Protein AF-A0A7K2MM65-F1 (afdb_monomer_lite)

Structure (mmCIF, N/CA/C/O backbone):
data_AF-A0A7K2MM65-F1
#
_entry.id   AF-A0A7K2MM65-F1
#
loop_
_atom_site.group_PDB
_atom_site.id
_atom_site.type_symbol
_atom_site.label_atom_id
_atom_site.label_alt_id
_atom_site.label_comp_id
_atom_site.label_asym_id
_atom_site.label_entity_id
_atom_site.label_seq_id
_atom_site.pdbx_PDB_ins_code
_atom_site.Cartn_x
_atom_site.Cartn_y
_atom_site.Cartn_z
_atom_site.occupancy
_atom_site.B_iso_or_equiv
_atom_site.auth_seq_id
_atom_site.auth_comp_id
_atom_site.auth_asym_id
_atom_site.auth_atom_id
_atom_site.pdbx_PDB_model_num
ATOM 1 N N . MET A 1 1 ? 9.317 -2.464 64.542 1.00 51.47 1 MET A N 1
ATOM 2 C CA . MET A 1 1 ? 9.585 -3.055 63.211 1.00 51.47 1 MET A CA 1
ATOM 3 C C . MET A 1 1 ? 9.311 -2.009 62.137 1.00 51.47 1 MET A C 1
ATOM 5 O O . MET A 1 1 ? 8.205 -1.479 62.138 1.00 51.47 1 MET A O 1
ATOM 9 N N . PRO A 1 2 ? 10.275 -1.658 61.267 1.00 50.19 2 PRO A N 1
ATOM 10 C CA . PRO A 1 2 ? 10.047 -0.695 60.193 1.00 50.19 2 PRO A CA 1
ATOM 11 C C . PRO A 1 2 ? 9.268 -1.347 59.040 1.00 50.19 2 PRO A C 1
ATOM 13 O O . PRO A 1 2 ? 9.563 -2.468 58.636 1.00 50.19 2 PRO A O 1
ATOM 16 N N . LYS A 1 3 ? 8.258 -0.642 58.522 1.00 58.25 3 LYS A N 1
ATOM 17 C CA . LYS A 1 3 ? 7.436 -1.057 57.375 1.00 58.25 3 LYS A CA 1
ATOM 18 C C . LYS A 1 3 ? 8.288 -1.010 56.086 1.00 58.25 3 LYS A C 1
ATOM 20 O O . LYS A 1 3 ? 8.931 0.020 55.867 1.00 58.25 3 LYS A O 1
ATOM 25 N N . PRO A 1 4 ? 8.304 -2.046 55.224 1.00 59.12 4 PRO A N 1
ATOM 26 C CA . PRO A 1 4 ? 9.004 -1.972 53.943 1.00 59.12 4 PRO A CA 1
ATOM 27 C C . PRO A 1 4 ? 8.341 -0.910 53.061 1.00 59.12 4 PRO A C 1
ATOM 29 O O . PRO A 1 4 ? 7.126 -0.934 52.861 1.00 59.12 4 PRO A O 1
ATOM 32 N N . ARG A 1 5 ? 9.128 0.044 52.557 1.00 66.06 5 ARG A N 1
ATOM 33 C CA . ARG A 1 5 ? 8.670 1.004 51.547 1.00 66.06 5 ARG A CA 1
ATOM 34 C C . ARG A 1 5 ? 8.561 0.272 50.204 1.00 66.06 5 ARG A C 1
ATOM 36 O O . ARG A 1 5 ? 9.489 -0.469 49.878 1.00 66.06 5 ARG A O 1
ATOM 43 N N . PRO A 1 6 ? 7.491 0.466 49.416 1.00 59.31 6 PRO A N 1
ATOM 44 C CA . PRO A 1 6 ? 7.462 -0.040 48.055 1.00 59.31 6 PRO A CA 1
ATOM 45 C C . PRO A 1 6 ? 8.518 0.726 47.257 1.00 59.31 6 PRO A C 1
ATOM 47 O O . PRO A 1 6 ? 8.407 1.934 47.045 1.00 59.31 6 PRO A O 1
ATOM 50 N N . VAL A 1 7 ? 9.584 0.032 46.866 1.00 59.06 7 VAL A N 1
ATOM 51 C CA . VAL A 1 7 ? 10.464 0.509 45.805 1.00 59.06 7 VAL A CA 1
ATOM 52 C C . VAL A 1 7 ? 9.610 0.601 44.548 1.00 59.06 7 VAL A C 1
ATOM 54 O O . VAL A 1 7 ? 9.046 -0.392 44.096 1.00 59.06 7 VAL A O 1
ATOM 57 N N . SER A 1 8 ? 9.468 1.822 44.035 1.00 57.78 8 SER A N 1
ATOM 58 C CA . SER A 1 8 ? 9.001 2.062 42.677 1.00 57.78 8 SER A CA 1
ATOM 59 C C . SER A 1 8 ? 9.978 1.340 41.758 1.00 57.78 8 SER A C 1
ATOM 61 O O . SER A 1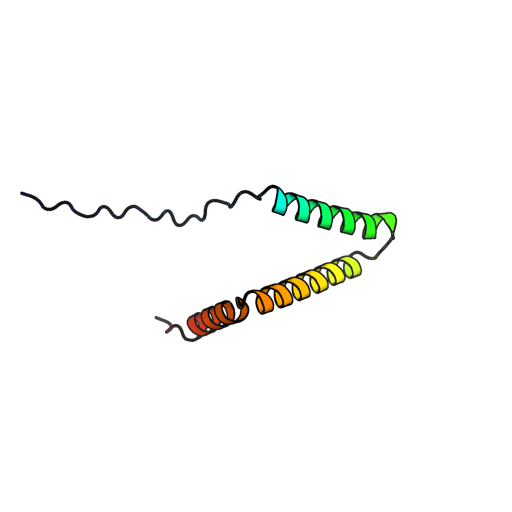 8 ? 11.079 1.828 41.498 1.00 57.78 8 SER A O 1
ATOM 63 N N . CYS A 1 9 ? 9.627 0.117 41.363 1.00 62.38 9 CYS A N 1
ATOM 64 C CA . CYS A 1 9 ? 10.259 -0.542 40.241 1.00 62.38 9 CYS A CA 1
ATOM 65 C C . CYS A 1 9 ? 10.015 0.390 39.063 1.00 62.38 9 CYS A C 1
ATOM 67 O O . CYS A 1 9 ? 8.889 0.475 38.581 1.00 62.38 9 CYS A O 1
ATOM 69 N N . VAL A 1 10 ? 11.045 1.150 38.693 1.00 56.25 10 VAL A N 1
ATOM 70 C CA . VAL A 1 10 ? 11.073 1.981 37.496 1.00 56.25 10 VAL A CA 1
ATOM 71 C C . VAL A 1 10 ? 10.483 1.157 36.356 1.00 56.25 10 VAL A C 1
ATOM 73 O O . VAL A 1 10 ? 11.083 0.189 35.886 1.00 56.25 10 VAL A O 1
ATOM 76 N N . GLU A 1 11 ? 9.268 1.525 35.959 1.00 55.81 11 GLU A N 1
ATOM 77 C CA . GLU A 1 11 ? 8.720 1.213 34.653 1.00 55.81 11 GLU A CA 1
ATOM 78 C C . GLU A 1 11 ? 9.712 1.838 33.672 1.00 55.81 11 GLU A C 1
ATOM 80 O O . GLU A 1 11 ? 9.745 3.057 33.488 1.00 55.81 11 GLU A O 1
ATOM 85 N N . ASN A 1 12 ? 10.615 1.018 33.131 1.00 52.47 12 ASN A N 1
ATOM 86 C CA . ASN A 1 12 ? 11.500 1.426 32.053 1.00 52.47 12 ASN A CA 1
ATOM 87 C C . ASN A 1 12 ? 10.607 1.726 30.847 1.00 52.47 12 ASN A C 1
ATOM 89 O O . ASN A 1 12 ? 10.309 0.854 30.035 1.00 52.47 12 ASN A O 1
ATOM 93 N N . GLY A 1 13 ? 10.161 2.978 30.759 1.00 56.69 13 GLY A N 1
ATOM 94 C CA . GLY A 1 13 ? 9.412 3.566 29.655 1.00 56.69 13 GLY A CA 1
ATOM 95 C C . GLY A 1 13 ? 10.248 3.721 28.386 1.00 56.69 13 GLY A C 1
ATOM 96 O O . GLY A 1 13 ? 10.159 4.737 27.706 1.00 56.69 13 GLY A O 1
ATOM 97 N N . SER A 1 14 ? 11.063 2.725 28.049 1.00 53.25 14 SER A N 1
ATOM 98 C CA . SER A 1 14 ? 11.562 2.528 26.700 1.00 53.25 14 SER A CA 1
ATOM 99 C C . SER A 1 14 ? 10.914 1.252 26.184 1.00 53.25 14 SER A C 1
ATOM 101 O O . SER A 1 14 ? 11.263 0.141 26.577 1.00 53.25 14 SER A O 1
ATOM 103 N N . GLN A 1 15 ? 9.904 1.413 25.324 1.00 58.53 15 GLN A N 1
ATOM 104 C CA . GLN A 1 15 ? 9.400 0.315 24.505 1.00 58.53 15 GLN A CA 1
ATOM 105 C C . GLN A 1 15 ? 10.614 -0.336 23.839 1.00 58.53 15 GLN A C 1
ATOM 107 O O . GLN A 1 15 ? 11.215 0.249 22.939 1.00 58.53 15 GLN A O 1
ATOM 112 N N . SER A 1 16 ? 11.021 -1.509 24.334 1.00 60.22 16 SER A N 1
ATOM 113 C CA . SER A 1 16 ? 12.100 -2.284 23.729 1.00 60.22 16 SER A CA 1
ATOM 114 C C . SER A 1 16 ? 11.802 -2.387 22.233 1.00 60.22 16 SER A C 1
ATOM 116 O O . SER A 1 16 ? 10.655 -2.712 21.896 1.00 60.22 16 SER A O 1
ATOM 118 N N . PRO A 1 17 ? 12.754 -2.054 21.338 1.00 62.22 17 PRO A N 1
ATOM 119 C CA . PRO A 1 17 ? 12.508 -2.073 19.907 1.00 62.22 17 PRO A CA 1
ATOM 120 C C . PRO A 1 17 ? 12.020 -3.471 19.553 1.00 62.22 17 PRO A C 1
ATOM 122 O O . PRO A 1 17 ? 12.758 -4.453 19.666 1.00 62.22 17 PRO A O 1
ATOM 125 N N . ARG A 1 18 ? 10.729 -3.563 19.218 1.00 69.50 18 ARG A N 1
ATOM 126 C CA . ARG A 1 18 ? 10.057 -4.823 18.926 1.00 69.50 18 ARG A CA 1
ATOM 127 C C . ARG A 1 18 ? 10.797 -5.407 17.731 1.00 69.50 18 ARG A C 1
ATOM 129 O O . ARG A 1 18 ? 10.715 -4.867 16.631 1.00 69.50 18 ARG A O 1
ATOM 136 N N . ARG A 1 19 ? 11.623 -6.429 17.972 1.00 74.12 19 ARG A N 1
ATOM 137 C CA . ARG A 1 19 ? 12.368 -7.081 16.896 1.00 74.12 19 ARG A CA 1
ATOM 138 C C . ARG A 1 19 ? 11.340 -7.596 15.900 1.00 74.12 19 ARG A C 1
ATOM 140 O O . ARG A 1 19 ? 10.413 -8.294 16.304 1.00 74.12 19 ARG A O 1
ATOM 147 N N . LEU A 1 20 ? 11.512 -7.209 14.638 1.00 74.62 20 LEU A N 1
ATOM 148 C CA . LEU A 1 20 ? 10.696 -7.683 13.527 1.00 74.62 20 LEU A CA 1
ATOM 149 C C . LEU A 1 20 ? 10.588 -9.204 13.602 1.00 74.62 20 LEU A C 1
ATOM 151 O O . LEU A 1 20 ? 11.602 -9.907 13.591 1.00 74.62 20 LEU A O 1
ATOM 155 N N . GLY A 1 21 ? 9.359 -9.702 13.712 1.00 85.38 21 GLY A N 1
ATOM 156 C CA . GLY A 1 21 ? 9.113 -11.135 13.630 1.00 85.38 21 GLY A CA 1
ATOM 157 C C . GLY A 1 21 ? 9.437 -11.648 12.225 1.00 85.38 21 GLY A C 1
ATOM 158 O O . GLY A 1 21 ? 9.353 -10.899 11.253 1.00 85.38 21 GLY A O 1
ATOM 159 N N . GLY A 1 22 ? 9.758 -12.939 12.085 1.00 86.81 22 GLY A N 1
ATOM 160 C CA . GLY A 1 22 ? 10.053 -13.529 10.770 1.00 86.81 22 GLY A CA 1
ATOM 161 C C . GLY A 1 22 ? 8.926 -13.309 9.753 1.00 86.81 22 GLY A C 1
ATOM 162 O O . GLY A 1 22 ? 9.188 -12.945 8.612 1.00 86.81 22 GLY A O 1
ATOM 163 N N . ALA A 1 23 ? 7.668 -13.426 10.188 1.00 84.94 23 ALA A N 1
ATOM 164 C CA . ALA A 1 23 ? 6.506 -13.155 9.342 1.00 84.94 23 ALA A CA 1
ATOM 165 C C . ALA A 1 23 ? 6.424 -11.684 8.893 1.00 84.94 23 ALA A C 1
ATOM 167 O O . ALA A 1 23 ? 6.177 -11.417 7.720 1.00 84.94 23 ALA A O 1
ATOM 168 N N . GLU A 1 24 ? 6.675 -10.732 9.797 1.00 84.81 24 GLU A N 1
ATOM 169 C CA . GLU A 1 24 ? 6.666 -9.300 9.468 1.00 84.81 24 GLU A CA 1
ATOM 170 C C . GLU A 1 24 ? 7.781 -8.966 8.465 1.00 84.81 24 GLU A C 1
ATOM 172 O O . GLU A 1 24 ? 7.548 -8.259 7.485 1.00 84.81 24 GLU A O 1
ATOM 177 N N . ALA A 1 25 ? 8.974 -9.536 8.660 1.00 90.00 25 ALA A N 1
ATOM 178 C CA . ALA A 1 25 ? 10.103 -9.357 7.753 1.00 90.00 25 ALA A CA 1
ATOM 179 C C . ALA A 1 25 ? 9.804 -9.892 6.343 1.00 90.00 25 ALA A C 1
ATOM 181 O O . ALA A 1 25 ? 10.085 -9.210 5.360 1.00 90.00 25 ALA A O 1
ATOM 182 N N . ILE A 1 26 ? 9.191 -11.076 6.234 1.00 91.81 26 ILE A N 1
ATOM 183 C CA . ILE A 1 26 ? 8.814 -11.667 4.941 1.00 91.81 26 ILE A CA 1
ATOM 184 C C . ILE A 1 26 ? 7.855 -10.748 4.182 1.00 91.81 26 ILE A C 1
ATOM 186 O O . ILE A 1 26 ? 8.070 -10.492 3.000 1.00 91.81 26 ILE A O 1
ATOM 190 N N . VAL A 1 27 ? 6.830 -10.211 4.851 1.00 88.81 27 VAL A N 1
ATOM 191 C CA . VAL A 1 27 ? 5.861 -9.307 4.212 1.00 88.81 27 VAL A CA 1
ATOM 192 C C . VAL A 1 27 ? 6.561 -8.069 3.655 1.00 88.81 27 VAL A C 1
ATOM 194 O O . VAL A 1 27 ? 6.332 -7.706 2.503 1.00 88.81 27 VAL A O 1
ATOM 197 N N . ILE A 1 28 ? 7.460 -7.457 4.431 1.00 88.94 28 ILE A N 1
ATOM 198 C CA . ILE A 1 28 ? 8.224 -6.284 3.986 1.00 88.94 28 ILE A CA 1
ATOM 199 C C . ILE A 1 28 ? 9.085 -6.626 2.765 1.00 88.94 28 ILE A C 1
ATOM 201 O O . ILE A 1 28 ? 9.057 -5.894 1.777 1.00 88.94 28 ILE A O 1
ATOM 205 N N . ILE A 1 29 ? 9.807 -7.750 2.802 1.00 92.69 29 ILE A N 1
ATOM 206 C CA . ILE A 1 29 ? 10.656 -8.193 1.688 1.00 92.69 29 ILE A CA 1
ATOM 207 C C . ILE A 1 29 ? 9.820 -8.396 0.422 1.00 92.69 29 ILE A C 1
ATOM 209 O O . ILE A 1 29 ? 10.202 -7.909 -0.639 1.00 92.69 29 ILE A O 1
ATOM 213 N N . VAL A 1 30 ? 8.671 -9.067 0.524 1.00 94.06 30 VAL A N 1
ATOM 214 C CA . VAL A 1 30 ? 7.785 -9.318 -0.621 1.00 94.06 30 VAL A CA 1
ATOM 215 C C . VAL A 1 30 ? 7.258 -8.006 -1.202 1.00 94.06 30 VAL A C 1
ATOM 217 O O . VAL A 1 30 ? 7.324 -7.812 -2.413 1.00 94.06 30 VAL A O 1
ATOM 220 N N . VAL A 1 31 ? 6.798 -7.075 -0.361 1.00 92.31 31 VAL A N 1
ATOM 221 C CA . VAL A 1 31 ? 6.311 -5.762 -0.815 1.00 92.31 31 VAL A CA 1
ATOM 222 C C . VAL A 1 31 ? 7.413 -4.994 -1.547 1.00 92.31 31 VAL A C 1
ATOM 224 O O . VAL A 1 31 ? 7.169 -4.466 -2.633 1.00 92.31 31 VAL A O 1
ATOM 227 N N . ILE A 1 32 ? 8.632 -4.967 -1.001 1.00 93.31 32 ILE A N 1
ATOM 228 C CA . ILE A 1 32 ? 9.775 -4.292 -1.630 1.00 93.31 32 ILE A CA 1
ATOM 229 C C . ILE A 1 32 ? 10.137 -4.966 -2.956 1.00 93.31 32 ILE A C 1
ATOM 231 O O . ILE A 1 32 ? 10.291 -4.274 -3.959 1.00 93.31 32 ILE A O 1
ATOM 235 N N . ALA A 1 33 ? 10.232 -6.296 -2.989 1.00 96.12 33 ALA A N 1
ATOM 236 C CA . ALA A 1 33 ? 10.607 -7.046 -4.184 1.00 96.12 33 ALA A CA 1
ATOM 237 C C . ALA A 1 33 ? 9.592 -6.861 -5.322 1.00 96.12 33 ALA A C 1
ATOM 239 O O . ALA A 1 33 ? 9.980 -6.597 -6.458 1.00 96.12 33 ALA A O 1
ATOM 240 N N . VAL A 1 34 ? 8.292 -6.930 -5.017 1.00 93.56 34 VAL A N 1
ATOM 241 C CA . VAL A 1 34 ? 7.221 -6.707 -6.001 1.00 93.56 34 VAL A CA 1
ATOM 242 C C . VAL A 1 34 ? 7.238 -5.263 -6.505 1.00 93.56 34 VAL A C 1
ATOM 244 O O . VAL A 1 34 ? 7.146 -5.035 -7.710 1.00 93.56 34 VAL A O 1
ATOM 247 N N . SER A 1 35 ? 7.421 -4.286 -5.613 1.00 91.00 35 SER A N 1
ATOM 248 C CA . SER A 1 35 ? 7.522 -2.869 -5.993 1.00 91.00 35 SER A CA 1
ATOM 249 C C . SER A 1 35 ? 8.727 -2.614 -6.898 1.00 91.00 35 SER A C 1
ATOM 251 O O . SER A 1 35 ? 8.605 -1.954 -7.927 1.00 91.00 35 SER A O 1
ATOM 253 N N . ALA A 1 36 ? 9.884 -3.177 -6.544 1.00 90.69 36 ALA A N 1
ATOM 254 C CA . ALA A 1 36 ? 11.103 -3.074 -7.334 1.00 90.69 36 ALA A CA 1
ATOM 255 C C . ALA A 1 36 ? 10.924 -3.713 -8.716 1.00 90.69 36 ALA A C 1
ATOM 257 O O . ALA A 1 36 ? 11.316 -3.112 -9.712 1.00 90.69 36 ALA A O 1
ATOM 258 N N . ALA A 1 37 ? 10.276 -4.878 -8.799 1.00 92.88 37 ALA A N 1
ATOM 259 C CA . ALA A 1 37 ? 9.969 -5.527 -10.070 1.00 92.88 37 ALA A CA 1
ATOM 260 C C . ALA A 1 37 ? 9.025 -4.679 -10.942 1.00 92.88 37 ALA A C 1
ATOM 262 O O . ALA A 1 37 ? 9.271 -4.522 -12.136 1.00 92.88 37 ALA A O 1
ATOM 263 N N . LEU A 1 38 ? 7.984 -4.076 -10.361 1.00 90.50 38 LEU A N 1
ATOM 264 C CA . LEU A 1 38 ? 7.069 -3.184 -11.084 1.00 90.50 38 LEU A CA 1
ATOM 265 C C . LEU A 1 38 ? 7.800 -1.977 -11.688 1.00 90.50 38 LEU A C 1
ATOM 267 O O . LEU A 1 38 ? 7.557 -1.622 -12.839 1.00 90.50 38 LEU A O 1
ATOM 271 N N . VAL A 1 39 ? 8.716 -1.363 -10.938 1.00 91.94 39 VAL A N 1
ATOM 272 C CA . VAL A 1 39 ? 9.476 -0.204 -11.426 1.00 91.94 39 VAL A CA 1
ATOM 273 C C . VAL A 1 39 ? 10.532 -0.624 -12.450 1.00 91.94 39 VAL A C 1
ATOM 275 O O . VAL A 1 39 ? 10.606 -0.047 -13.530 1.00 91.94 39 VAL A O 1
ATOM 278 N N . ALA A 1 40 ? 11.345 -1.632 -12.128 1.00 91.19 40 ALA A N 1
ATOM 279 C CA . ALA A 1 40 ? 12.519 -1.990 -12.920 1.00 91.19 40 ALA A CA 1
ATOM 280 C C . ALA A 1 40 ? 12.192 -2.834 -14.160 1.00 91.19 40 ALA A C 1
ATOM 282 O O . ALA A 1 40 ? 12.866 -2.700 -15.176 1.00 91.19 40 ALA A O 1
ATOM 283 N N . VAL A 1 41 ? 11.184 -3.709 -14.083 1.00 92.06 41 VAL A N 1
ATOM 284 C CA . VAL A 1 41 ? 10.847 -4.657 -15.159 1.00 92.06 41 VAL A CA 1
ATOM 285 C C . VAL A 1 41 ? 9.649 -4.172 -15.964 1.00 92.06 41 VAL A C 1
ATOM 287 O O . VAL A 1 41 ? 9.691 -4.190 -17.189 1.00 92.06 41 VAL A O 1
ATOM 290 N N . ALA A 1 42 ? 8.586 -3.714 -15.295 1.00 89.75 42 ALA A N 1
ATOM 291 C CA . ALA A 1 42 ? 7.386 -3.237 -15.985 1.00 89.75 42 ALA A CA 1
ATOM 292 C C . ALA A 1 42 ? 7.472 -1.757 -16.403 1.00 89.75 42 ALA A C 1
ATOM 294 O O . ALA A 1 42 ? 6.553 -1.254 -17.046 1.00 89.75 42 ALA A O 1
ATOM 295 N N . GLY A 1 43 ? 8.551 -1.051 -16.038 1.00 92.31 43 GLY A N 1
ATOM 296 C CA . GLY A 1 43 ? 8.754 0.360 -16.378 1.00 92.31 43 GLY A CA 1
ATOM 297 C C . GLY A 1 43 ? 7.711 1.292 -15.760 1.00 92.31 43 GLY A C 1
ATOM 298 O O . GLY A 1 43 ? 7.506 2.403 -16.249 1.00 92.31 43 GLY A O 1
ATOM 299 N N . MET A 1 44 ? 7.017 0.843 -14.709 1.00 93.31 44 MET A N 1
ATOM 300 C CA . MET A 1 44 ? 5.976 1.637 -14.067 1.00 93.31 44 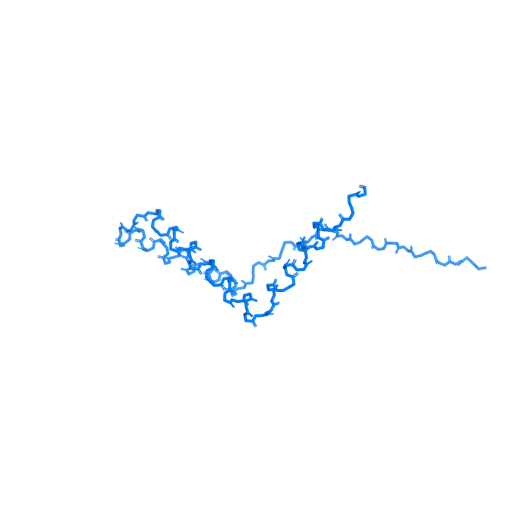MET A CA 1
ATOM 301 C C . MET A 1 44 ? 6.600 2.864 -13.391 1.00 93.31 44 MET A C 1
ATOM 303 O O . MET A 1 44 ? 7.591 2.730 -12.665 1.00 93.31 44 MET A O 1
ATOM 307 N N . PRO A 1 45 ? 6.014 4.062 -13.562 1.00 94.06 45 PRO A N 1
ATOM 308 C CA . PRO A 1 45 ? 6.523 5.254 -12.907 1.00 94.06 45 PRO A CA 1
ATOM 309 C C . PRO A 1 45 ? 6.412 5.112 -11.387 1.00 94.06 45 PRO A C 1
ATOM 311 O O . PRO A 1 45 ? 5.373 4.718 -10.852 1.00 94.06 45 PRO A O 1
ATOM 314 N N . LEU A 1 46 ? 7.486 5.482 -10.685 1.00 89.88 46 LEU A N 1
ATOM 315 C CA . LEU A 1 46 ? 7.614 5.318 -9.234 1.00 89.88 46 LEU A CA 1
ATOM 316 C C . LEU A 1 46 ? 6.438 5.933 -8.462 1.00 89.88 46 LEU A C 1
ATOM 318 O O . LEU A 1 46 ? 5.958 5.333 -7.505 1.00 89.88 46 LEU A O 1
ATOM 322 N N . LEU A 1 47 ? 5.945 7.098 -8.895 1.00 92.62 47 LEU A N 1
ATOM 323 C CA . LEU A 1 47 ? 4.800 7.760 -8.263 1.00 92.62 47 LEU A CA 1
ATOM 324 C C . LEU A 1 47 ? 3.518 6.927 -8.351 1.00 92.62 47 LEU A C 1
ATOM 326 O O . LEU A 1 47 ? 2.773 6.868 -7.379 1.00 92.62 47 LEU A O 1
ATOM 330 N N . VAL A 1 48 ? 3.282 6.239 -9.473 1.00 93.19 48 VAL A N 1
ATOM 331 C CA . VAL A 1 48 ? 2.116 5.357 -9.623 1.00 93.19 48 VAL A CA 1
ATOM 332 C C . VAL A 1 48 ? 2.245 4.153 -8.699 1.00 93.19 48 VAL A C 1
ATOM 334 O O . VAL A 1 48 ? 1.288 3.810 -8.012 1.00 93.19 48 VAL A O 1
ATOM 337 N N . VAL A 1 49 ? 3.433 3.547 -8.613 1.00 91.44 49 VAL A N 1
ATOM 338 C CA . VAL A 1 49 ? 3.684 2.433 -7.684 1.00 91.44 49 VAL A CA 1
ATOM 339 C C . VAL A 1 49 ? 3.489 2.885 -6.235 1.00 91.44 49 VAL A C 1
ATOM 341 O O . VAL A 1 49 ? 2.791 2.220 -5.474 1.00 91.44 49 VAL A O 1
ATOM 344 N N . LEU A 1 50 ? 4.015 4.053 -5.863 1.00 90.75 50 LEU A N 1
ATOM 345 C CA . LEU A 1 50 ? 3.843 4.616 -4.525 1.00 90.75 50 LEU A CA 1
ATOM 346 C C . LEU A 1 50 ? 2.368 4.890 -4.205 1.00 90.75 50 LEU A C 1
ATOM 348 O O . LEU A 1 50 ? 1.911 4.586 -3.105 1.00 90.75 50 LEU A O 1
ATOM 352 N N . GLN A 1 51 ? 1.612 5.415 -5.168 1.00 93.62 51 GLN A N 1
ATOM 353 C CA . GLN A 1 51 ? 0.185 5.678 -5.011 1.00 93.62 51 GLN A CA 1
ATOM 354 C C . GLN A 1 51 ? -0.625 4.385 -4.863 1.00 93.62 51 GLN A C 1
ATOM 356 O O . GLN A 1 51 ? -1.541 4.333 -4.042 1.00 93.62 51 GLN A O 1
ATOM 361 N N . LEU A 1 52 ? -0.252 3.322 -5.583 1.00 91.50 52 LEU A N 1
ATOM 362 C CA . LEU A 1 52 ? -0.837 1.991 -5.414 1.00 91.50 52 LEU A CA 1
ATOM 363 C C . LEU A 1 52 ? -0.534 1.402 -4.034 1.00 91.50 52 LEU A C 1
ATOM 365 O O . LEU A 1 52 ? -1.453 0.902 -3.391 1.00 91.50 52 LEU A O 1
ATOM 369 N N . LEU A 1 53 ? 0.710 1.493 -3.544 1.00 92.44 53 LEU A N 1
ATOM 370 C CA . LEU A 1 53 ? 1.045 1.038 -2.189 1.00 92.44 53 LEU A CA 1
ATOM 371 C C . LEU A 1 53 ? 0.288 1.825 -1.123 1.00 92.44 53 LEU A C 1
ATOM 373 O O . LEU A 1 53 ? -0.236 1.229 -0.184 1.00 92.44 53 LEU A O 1
ATOM 377 N N . ALA A 1 54 ? 0.220 3.149 -1.266 1.00 92.00 54 ALA A N 1
ATOM 378 C CA . ALA A 1 54 ? -0.502 4.005 -0.336 1.00 92.00 54 ALA A CA 1
ATOM 379 C C . ALA A 1 54 ? -1.995 3.649 -0.314 1.00 92.00 54 ALA A C 1
ATOM 381 O O . ALA A 1 54 ? -2.560 3.445 0.759 1.00 92.00 54 ALA A O 1
ATOM 382 N N . GLY A 1 55 ? -2.613 3.501 -1.490 1.00 93.12 55 GLY A N 1
ATOM 383 C CA . GLY A 1 55 ? -4.008 3.090 -1.624 1.00 93.12 55 GLY A CA 1
ATOM 384 C C . GLY A 1 55 ? -4.264 1.715 -1.013 1.00 93.12 55 GLY A C 1
ATOM 385 O O . GLY A 1 55 ? -5.109 1.585 -0.132 1.00 93.12 55 GLY A O 1
ATOM 386 N N . ALA A 1 56 ? -3.487 0.706 -1.410 1.00 91.88 56 ALA A N 1
ATOM 387 C CA . ALA A 1 56 ? -3.631 -0.660 -0.917 1.00 91.88 56 ALA A CA 1
ATOM 388 C C . ALA A 1 56 ? -3.417 -0.757 0.601 1.00 91.88 56 ALA A C 1
ATOM 390 O O . ALA A 1 56 ? -4.207 -1.395 1.296 1.00 91.88 56 ALA A O 1
ATOM 391 N N . GLY A 1 57 ? -2.386 -0.089 1.130 1.00 90.81 57 GLY A N 1
ATOM 392 C CA . GLY A 1 57 ? -2.098 -0.049 2.562 1.00 90.81 57 GLY A CA 1
ATOM 393 C C . GLY A 1 57 ? -3.216 0.618 3.364 1.00 90.81 57 GLY A C 1
ATOM 394 O O . GLY A 1 57 ? -3.625 0.097 4.401 1.00 90.81 57 GLY A O 1
ATOM 395 N N . LEU A 1 58 ? -3.764 1.729 2.863 1.00 93.25 58 LEU A N 1
ATOM 396 C CA . LEU A 1 58 ? -4.869 2.438 3.508 1.00 93.25 58 LEU A CA 1
ATOM 397 C C . LEU A 1 58 ? -6.153 1.602 3.475 1.00 93.25 58 LEU A C 1
ATOM 399 O O . LEU A 1 58 ? -6.800 1.438 4.508 1.00 93.25 58 LEU A O 1
ATOM 403 N N . THR A 1 59 ? -6.491 0.998 2.332 1.00 94.06 59 THR A N 1
ATOM 404 C CA . THR A 1 59 ? -7.637 0.085 2.226 1.00 94.06 59 THR A CA 1
ATOM 405 C C . THR A 1 59 ? -7.487 -1.105 3.170 1.00 94.06 59 THR A C 1
ATOM 407 O O . THR A 1 59 ? -8.425 -1.419 3.899 1.00 94.06 59 THR A O 1
ATOM 410 N N . ALA A 1 60 ? -6.308 -1.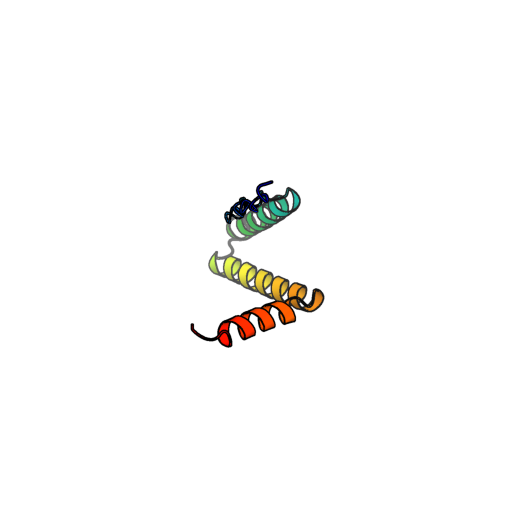731 3.227 1.00 89.38 60 ALA A N 1
ATOM 411 C CA . ALA A 1 60 ? -6.042 -2.832 4.146 1.00 89.38 60 ALA A CA 1
ATOM 412 C C . ALA A 1 60 ? -6.217 -2.402 5.611 1.00 89.38 60 ALA A C 1
ATOM 414 O O . ALA A 1 60 ? -6.894 -3.092 6.372 1.00 89.38 60 ALA A O 1
ATOM 415 N N . ALA A 1 61 ? -5.679 -1.242 5.999 1.00 88.12 61 ALA A N 1
ATOM 416 C CA . ALA A 1 61 ? -5.824 -0.711 7.352 1.00 88.12 61 ALA A CA 1
ATOM 417 C C . ALA A 1 61 ? -7.292 -0.446 7.720 1.00 88.12 61 ALA A C 1
ATOM 419 O O . ALA A 1 61 ? -7.723 -0.800 8.818 1.00 88.12 61 ALA A O 1
ATOM 420 N N . VAL A 1 62 ? -8.076 0.124 6.799 1.00 89.00 62 VAL A N 1
ATOM 421 C CA . VAL A 1 62 ? -9.513 0.360 6.995 1.00 89.00 62 VAL A CA 1
ATOM 422 C C . VAL A 1 62 ? -10.256 -0.962 7.156 1.00 89.00 62 VAL A C 1
ATOM 424 O O . VAL A 1 62 ? -10.990 -1.127 8.128 1.00 89.00 62 VAL A O 1
ATOM 427 N N . VAL A 1 63 ? -10.038 -1.923 6.257 1.00 91.75 63 VAL A N 1
ATOM 428 C CA . VAL A 1 63 ? -10.700 -3.233 6.304 1.00 91.75 63 VAL A CA 1
ATOM 429 C C . VAL A 1 63 ? -10.360 -3.964 7.601 1.00 91.75 63 VAL A C 1
ATOM 431 O O . VAL A 1 63 ? -11.263 -4.383 8.321 1.00 91.75 63 VAL A O 1
ATOM 434 N N . VAL A 1 64 ? -9.078 -4.057 7.961 1.00 87.81 64 VAL A N 1
ATOM 435 C CA . VAL A 1 64 ? -8.647 -4.688 9.217 1.00 87.81 64 VAL A CA 1
ATOM 436 C C . VAL A 1 64 ? -9.226 -3.948 10.420 1.00 87.81 64 VAL A C 1
ATOM 438 O O . VAL A 1 64 ? -9.711 -4.582 11.355 1.00 87.81 64 VAL A O 1
ATOM 441 N N . GLY A 1 65 ? -9.229 -2.616 10.411 1.00 85.44 65 GLY A N 1
ATOM 442 C CA . GLY A 1 65 ? -9.790 -1.805 11.487 1.00 85.44 65 GLY A CA 1
ATOM 443 C C . GLY A 1 65 ? -11.294 -2.017 11.682 1.00 85.44 65 GLY A C 1
ATOM 444 O O . GLY A 1 65 ? -11.750 -2.093 12.825 1.00 85.44 65 GLY A O 1
ATOM 445 N N . LEU A 1 66 ? -12.046 -2.149 10.584 1.00 86.75 66 LEU A N 1
ATOM 446 C CA . LEU A 1 66 ? -13.475 -2.467 10.596 1.00 86.75 66 LEU A CA 1
ATOM 447 C C . LEU A 1 66 ? -13.722 -3.887 11.117 1.00 86.75 66 LEU A C 1
ATOM 449 O O . LEU A 1 66 ? -14.536 -4.067 12.019 1.00 86.75 66 LEU A O 1
ATOM 453 N N . LEU A 1 67 ? -12.976 -4.876 10.616 1.00 88.00 67 LEU A N 1
ATOM 454 C CA . LEU A 1 67 ? -13.119 -6.282 11.011 1.00 88.00 67 LEU A CA 1
ATOM 455 C C . LEU A 1 67 ? -12.722 -6.537 12.473 1.00 88.00 67 LEU A C 1
ATOM 457 O O . LEU A 1 67 ? -13.331 -7.357 13.151 1.00 88.00 67 LEU A O 1
ATOM 461 N N . THR A 1 68 ? -11.714 -5.828 12.981 1.00 84.81 68 THR A N 1
ATOM 462 C CA . THR A 1 68 ? -11.211 -5.992 14.360 1.00 84.81 68 THR A CA 1
ATOM 463 C C . THR A 1 68 ? -11.909 -5.083 15.379 1.00 84.81 68 THR A C 1
ATOM 465 O O . THR A 1 68 ? -11.577 -5.105 16.571 1.00 84.81 68 THR A O 1
ATOM 468 N N . GLY A 1 69 ? -12.837 -4.227 14.928 1.00 73.56 69 GLY A N 1
ATOM 469 C CA . GLY A 1 69 ? -13.501 -3.214 15.756 1.00 73.56 69 GLY A CA 1
ATOM 470 C C . GLY A 1 69 ? -12.545 -2.180 16.375 1.00 73.56 69 GLY A C 1
ATOM 471 O O . GLY A 1 69 ? -12.933 -1.421 17.274 1.00 73.56 69 GLY A O 1
ATOM 472 N N . ALA A 1 70 ? -11.281 -2.155 15.935 1.00 69.88 70 ALA A N 1
ATOM 473 C CA . ALA A 1 70 ? -10.227 -1.287 16.449 1.00 69.88 70 ALA A CA 1
ATOM 474 C C . ALA A 1 70 ? -10.459 0.186 16.087 1.00 69.88 70 ALA A C 1
ATOM 476 O O . ALA A 1 70 ? -10.065 1.066 16.853 1.00 69.88 70 ALA A O 1
ATOM 477 N N . THR A 1 71 ? -11.185 0.461 15.001 1.00 66.25 71 THR A N 1
ATOM 478 C CA . THR A 1 71 ? -11.620 1.816 14.618 1.00 66.25 71 THR A CA 1
ATOM 479 C C . THR A 1 71 ? -12.366 2.515 15.752 1.00 66.25 71 THR A C 1
ATOM 481 O O . THR A 1 71 ? -12.064 3.662 16.074 1.00 66.25 71 THR A O 1
ATOM 484 N N . SER A 1 72 ? -13.253 1.806 16.460 1.00 65.31 72 SER A N 1
ATOM 485 C CA . SER A 1 72 ? -13.985 2.365 17.605 1.00 65.31 72 SER A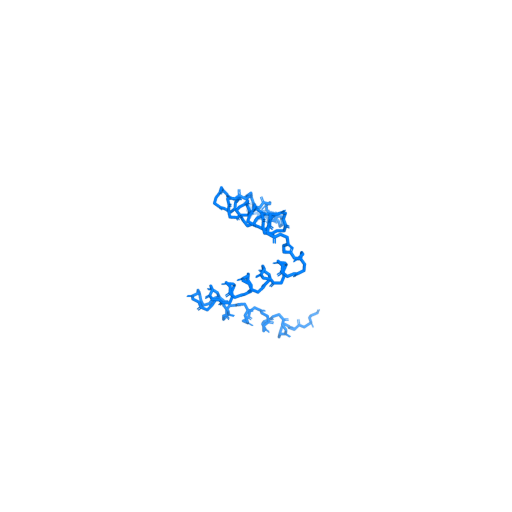 CA 1
ATOM 486 C C . SER A 1 72 ? -13.092 2.671 18.817 1.00 65.31 72 SER A C 1
ATOM 488 O O . SER A 1 72 ? -13.437 3.523 19.637 1.00 65.31 72 SER A O 1
ATOM 490 N N . ARG A 1 73 ? -11.958 1.969 18.963 1.00 66.00 73 ARG A N 1
ATOM 491 C CA . ARG A 1 73 ? -10.980 2.178 20.043 1.00 66.00 73 ARG A CA 1
ATOM 492 C C . ARG A 1 73 ? -10.067 3.354 19.732 1.00 66.00 73 ARG A C 1
ATOM 494 O O . ARG A 1 73 ? -9.832 4.174 20.610 1.00 66.00 73 ARG A O 1
ATOM 501 N N . TRP A 1 74 ? -9.622 3.467 18.484 1.00 69.62 74 TRP A N 1
ATOM 502 C CA . TRP A 1 74 ? -8.797 4.580 18.024 1.00 69.62 74 TRP A CA 1
ATOM 503 C C . TRP A 1 74 ? -9.575 5.897 18.046 1.00 69.62 74 TRP A C 1
ATOM 505 O O . TRP A 1 74 ? -9.112 6.883 18.607 1.00 69.62 74 TRP A O 1
ATOM 515 N N . MET A 1 75 ? -10.820 5.881 17.564 1.00 73.94 75 MET A N 1
ATOM 516 C CA . MET A 1 75 ? -11.699 7.049 17.607 1.00 73.94 75 MET A CA 1
ATOM 517 C C . MET A 1 75 ? -12.019 7.461 19.051 1.00 73.94 75 MET A C 1
ATOM 519 O O . MET A 1 75 ? -11.987 8.645 19.369 1.00 73.94 75 MET A O 1
ATOM 523 N N . ARG A 1 76 ? -12.224 6.495 19.963 1.00 74.31 76 ARG A N 1
ATOM 524 C CA . ARG A 1 76 ? -12.352 6.771 21.406 1.00 74.31 76 ARG A CA 1
ATOM 525 C C . ARG A 1 76 ? -11.071 7.321 22.029 1.00 74.31 76 ARG A C 1
ATOM 527 O O . ARG A 1 76 ? -11.169 8.174 22.902 1.00 74.31 76 ARG A O 1
ATOM 534 N N . ALA A 1 77 ? -9.897 6.854 21.612 1.00 78.75 77 ALA A N 1
ATOM 535 C CA . ALA A 1 77 ? -8.618 7.364 22.100 1.00 78.75 77 ALA A CA 1
ATOM 536 C C . ALA A 1 77 ? -8.388 8.813 21.652 1.00 78.75 77 ALA A C 1
ATOM 538 O O . ALA A 1 77 ? -8.040 9.651 22.476 1.00 78.75 77 ALA A O 1
ATOM 539 N N . VAL A 1 78 ? -8.671 9.126 20.385 1.00 81.44 78 VAL A N 1
ATOM 540 C CA . VAL A 1 78 ? -8.584 10.491 19.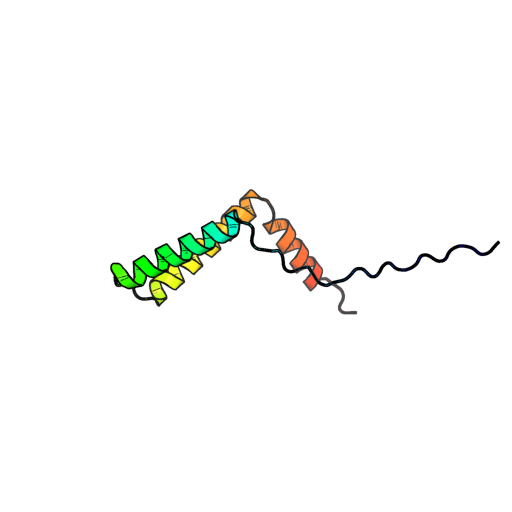845 1.00 81.44 78 VAL A CA 1
ATOM 541 C C . VAL A 1 78 ? -9.612 11.409 20.503 1.00 81.44 78 VAL A C 1
ATOM 543 O O . VAL A 1 78 ? -9.253 12.489 20.953 1.00 81.44 78 VAL A O 1
ATOM 546 N N . LEU A 1 79 ? -10.865 10.965 20.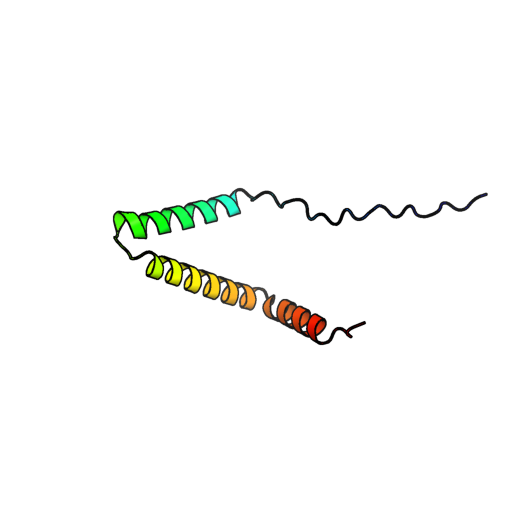651 1.00 82.44 79 LEU A N 1
ATOM 547 C CA . LEU A 1 79 ? -11.890 11.712 21.388 1.00 82.44 79 LEU A CA 1
ATOM 548 C C . LEU A 1 79 ? -11.466 11.965 22.836 1.00 82.44 79 LEU A C 1
ATOM 550 O O . LEU A 1 79 ? -11.619 13.076 23.319 1.00 82.44 79 LEU A O 1
ATOM 554 N N . ARG A 1 80 ? -10.891 10.973 23.524 1.00 80.50 80 ARG A N 1
ATOM 555 C CA . ARG A 1 80 ? -10.364 11.163 24.882 1.00 80.50 80 ARG A CA 1
ATOM 556 C C . ARG A 1 80 ? -9.165 12.097 24.938 1.00 80.50 80 ARG A C 1
ATOM 558 O O . ARG A 1 80 ? -9.028 12.774 25.940 1.00 80.50 80 ARG A O 1
ATOM 565 N N . ALA A 1 81 ? -8.318 12.129 23.914 1.00 83.00 81 ALA A N 1
ATOM 566 C CA . ALA A 1 81 ? -7.188 13.051 23.848 1.00 83.00 81 ALA A CA 1
ATOM 567 C C . ALA A 1 81 ? -7.642 14.490 23.559 1.00 83.00 81 ALA A C 1
ATOM 569 O O . ALA A 1 81 ? -7.116 15.423 24.148 1.00 83.00 81 ALA A O 1
ATOM 570 N N . LEU A 1 82 ? -8.648 14.671 22.699 1.00 81.81 82 LEU A N 1
ATOM 571 C CA . LEU A 1 82 ? -9.232 15.981 22.386 1.00 81.81 82 LEU A CA 1
ATOM 572 C C . LEU A 1 82 ? -10.098 16.528 23.527 1.00 81.81 82 LEU A C 1
ATOM 574 O O . LEU A 1 82 ? -10.147 17.732 23.741 1.00 81.81 82 LEU A O 1
ATOM 578 N N . LEU A 1 83 ? -10.789 15.640 24.244 1.00 82.50 83 LEU A N 1
ATOM 579 C CA . LEU A 1 83 ? -11.595 15.967 25.421 1.00 82.50 83 LEU A CA 1
ATOM 580 C C . LEU A 1 83 ? -10.791 15.867 26.723 1.00 82.50 83 LEU A C 1
ATOM 582 O O . LEU A 1 83 ? -11.360 16.069 27.797 1.00 82.50 83 LEU A O 1
ATOM 586 N N . ALA A 1 84 ? -9.500 15.524 26.656 1.00 77.56 84 ALA A N 1
ATOM 587 C CA . ALA A 1 84 ? -8.640 15.583 27.825 1.00 77.56 84 ALA A CA 1
ATOM 588 C C . ALA A 1 84 ? -8.567 17.055 28.246 1.00 77.56 84 ALA A C 1
ATOM 590 O O . ALA A 1 84 ? -8.239 17.900 27.409 1.00 77.56 84 ALA A O 1
ATOM 591 N N . PRO A 1 85 ? -8.888 17.385 29.508 1.00 62.50 85 PRO A N 1
ATOM 592 C CA . PRO A 1 85 ? -8.692 18.733 30.005 1.00 62.50 85 PRO A CA 1
ATOM 593 C C . PRO A 1 85 ? -7.228 19.110 29.780 1.00 62.50 85 PRO A C 1
ATOM 595 O O . PRO A 1 85 ? -6.337 18.359 30.182 1.00 62.50 85 PRO A O 1
ATOM 598 N N . ALA A 1 86 ? -6.984 20.239 29.116 1.00 62.56 86 ALA A N 1
ATOM 599 C CA . ALA A 1 86 ? -5.667 20.855 29.122 1.00 62.56 86 ALA A CA 1
ATOM 600 C C . ALA A 1 86 ? -5.396 21.280 30.572 1.00 62.56 86 ALA A C 1
ATOM 602 O O . ALA A 1 86 ? -5.980 22.255 31.046 1.00 62.56 86 ALA A O 1
ATOM 603 N N . ALA A 1 87 ? -4.631 20.460 31.291 1.00 48.44 87 ALA A N 1
ATOM 604 C CA . ALA A 1 87 ? -4.113 20.777 32.615 1.00 48.44 87 ALA A CA 1
ATOM 605 C C . ALA A 1 87 ? -2.869 21.658 32.486 1.00 48.44 87 ALA A C 1
ATOM 607 O O . ALA A 1 87 ? -2.050 21.373 31.580 1.00 48.44 87 ALA A O 1
#

Foldseek 3Di:
DDDDDPDPPPPPPPPDPPPQDPVNVVVVVVLVVVLCCCCPPVVDDNVVSVVVCVVVVVVVCVVCCVVVVVVVVVVVVVVCVVPPPPD

Secondary structure (DSSP, 8-state):
-PPPP-------------PPPHHHHHHHHHHHHHHHHHHHTS---HHHHHHHHHHHHHHHHHHHHHHTTHHHHHHHHHHHHHSS---

Radius of gyration: 22.1 Å; chains: 1; bounding box: 26×34×80 Å

pLDDT: mean 79.68, std 14.15, range [48.44, 96.12]

Sequence (87 aa):
MPKPRPVSCVENGSQSPRRLGGAEAIVIIVVIAVSAALVAVAGMPLLVVLQLLAGAGLTAAVVVGLLTGATSRWMRAVLRALLAPAA